Protein AF-A0A327J3H1-F1 (afdb_monomer)

Mean predicted aligned error: 7.1 Å

Radius of gyration: 17.98 Å; Cα contacts (8 Å, |Δi|>4): 403; chains: 1; bounding box: 61×43×40 Å

Nearest PDB structures (foldseek):
  6xuo-assembly1_A-2  TM=3.649E-01  e=4.504E-01  Equus caballus
  4zbn-assembly1_A  TM=3.905E-01  e=8.325E-01  Homo sapiens
  4ec7-assembly1_B  TM=3.693E-01  e=1.204E+00  Naja atra
  1btg-assembly4_B-3  TM=3.378E-01  e=2.676E+00  Mus musculus
  2k9u-assembly1_A  TM=3.670E-01  e=4.946E+00  Homo sapiens

Sequence (167 aa):
MADNNSINIGGVRFNQQDVKKSEVVKQGDKQMNSVFLNDGTHVVYPDQNPKNDASIMQQNGKKYTWELNPRGNNATFVSVAHEDPSYKETTFNKVDGAQITGTEGRDDYRLKGCKDTNVDISQNDGVKDNVEIGKYKAKGEETRTSSGVTVEKATGDKVKEHQEKVK

Solvent-accessible surface area (backbone atoms only — not comparable to full-atom values): 9235 Å² total; per-residue (Å²): 128,86,76,88,51,60,42,73,58,54,39,30,37,31,45,49,87,48,51,66,49,73,49,79,45,74,62,83,94,41,65,28,37,37,37,33,33,67,87,53,37,34,39,36,26,45,71,43,61,65,87,60,65,14,31,46,46,76,43,65,24,77,42,76,45,80,42,81,43,85,63,72,98,58,74,42,77,44,81,43,80,40,83,30,81,91,39,48,31,38,37,38,31,42,48,48,53,27,40,36,39,49,42,88,56,57,42,37,37,36,35,19,24,20,31,53,23,42,37,38,51,47,64,86,62,86,62,62,36,37,40,40,41,27,64,32,68,58,93,95,52,74,76,34,64,44,42,69,66,48,74,47,62,37,92,79,45,44,78,47,73,63,78,76,81,84,126

pLDDT: mean 87.29, std 13.22, range [36.84, 98.25]

Foldseek 3Di:
DPPPQWDDDLLEIEGVQQWPDWDWDDDDPAIWIWTATPQGKIKIAGRDDNVQHWYKYKDFDWDWDWDWDPDPPDIDTDTDIDGHNPDIAIETAQGECMEIEDDLEEAHYEYALYELYEAEPAPPNVYEYEYEFAWDDDVPDDIHGYYNYYYHYHPRYDYHYPDDDDD

Structure (mmCIF, N/CA/C/O backbone):
data_AF-A0A327J3H1-F1
#
_entry.id   AF-A0A327J3H1-F1
#
loop_
_atom_site.group_PDB
_atom_site.id
_atom_site.type_symbol
_atom_site.label_atom_id
_atom_site.label_alt_id
_atom_site.label_comp_id
_atom_site.label_asym_id
_atom_site.label_entity_id
_atom_site.label_seq_id
_atom_site.pdbx_PDB_ins_code
_atom_site.Cartn_x
_atom_site.Cartn_y
_atom_site.Cartn_z
_atom_site.occupancy
_atom_site.B_iso_or_equiv
_atom_site.auth_seq_id
_atom_site.auth_comp_id
_atom_site.auth_asym_id
_atom_site.auth_atom_id
_atom_site.pdbx_PDB_model_num
ATOM 1 N N . MET A 1 1 ? -0.386 28.451 1.600 1.00 37.41 1 MET A N 1
ATOM 2 C CA . MET A 1 1 ? -1.827 28.271 1.340 1.00 37.41 1 MET A CA 1
ATOM 3 C C . MET A 1 1 ? -2.147 26.860 1.793 1.00 37.41 1 MET A C 1
ATOM 5 O O . MET A 1 1 ? -1.331 25.992 1.534 1.00 37.41 1 MET A O 1
ATOM 9 N N . ALA A 1 2 ? -3.182 26.648 2.606 1.00 37.03 2 ALA A N 1
ATOM 10 C CA . ALA A 1 2 ? -3.557 25.290 2.992 1.00 37.03 2 ALA A CA 1
ATOM 11 C C . ALA A 1 2 ? -4.164 24.638 1.749 1.00 37.03 2 ALA A C 1
ATOM 13 O O . ALA A 1 2 ? -5.227 25.058 1.295 1.00 37.03 2 ALA A O 1
ATOM 14 N N . ASP A 1 3 ? -3.429 23.716 1.140 1.00 45.12 3 ASP A N 1
ATOM 15 C CA . ASP A 1 3 ? -3.851 23.042 -0.079 1.00 45.12 3 ASP A CA 1
ATOM 16 C C . ASP A 1 3 ? -5.081 22.189 0.257 1.00 45.12 3 ASP A C 1
ATOM 18 O O . ASP A 1 3 ? -4.970 21.115 0.845 1.00 45.12 3 ASP A O 1
ATOM 22 N N . ASN A 1 4 ? -6.271 22.694 -0.083 1.00 54.56 4 ASN A N 1
ATOM 23 C CA . ASN A 1 4 ? -7.594 22.075 0.108 1.00 54.56 4 ASN A CA 1
ATOM 24 C C . ASN A 1 4 ? -7.791 20.778 -0.712 1.00 54.56 4 ASN A C 1
ATOM 26 O O . ASN A 1 4 ? -8.904 20.446 -1.101 1.00 54.56 4 ASN A O 1
ATOM 30 N N . ASN A 1 5 ? -6.715 20.051 -1.006 1.00 81.56 5 ASN A N 1
ATOM 31 C CA . ASN A 1 5 ? -6.690 18.903 -1.905 1.00 81.56 5 ASN A CA 1
ATOM 32 C C . ASN A 1 5 ? -6.580 17.571 -1.148 1.00 81.56 5 ASN A C 1
ATOM 34 O O . ASN A 1 5 ? -6.269 16.549 -1.755 1.00 81.56 5 ASN A O 1
ATOM 38 N N . SER A 1 6 ? -6.791 17.574 0.173 1.00 88.38 6 SER A N 1
ATOM 39 C CA . SER A 1 6 ? -6.757 16.375 1.013 1.00 88.38 6 SER A CA 1
ATOM 40 C C . SER A 1 6 ? -8.151 15.974 1.482 1.00 88.38 6 SER A C 1
ATOM 42 O O . SER A 1 6 ? -8.911 16.829 1.935 1.00 88.38 6 SER A O 1
ATOM 44 N N . ILE A 1 7 ? -8.446 14.677 1.467 1.00 93.88 7 ILE A N 1
ATOM 45 C CA . ILE A 1 7 ? -9.694 14.104 1.987 1.00 93.88 7 ILE A CA 1
ATOM 46 C C . ILE A 1 7 ? -9.396 13.098 3.100 1.00 93.88 7 ILE A C 1
ATOM 48 O O . ILE A 1 7 ? -8.313 12.513 3.144 1.00 93.88 7 ILE A O 1
ATOM 52 N N . ASN A 1 8 ? -10.350 12.906 4.013 1.00 94.69 8 ASN A N 1
ATOM 53 C CA . ASN A 1 8 ? -10.267 11.903 5.074 1.00 94.69 8 ASN A CA 1
ATOM 54 C C . ASN A 1 8 ? -11.369 10.858 4.884 1.00 94.69 8 ASN A C 1
ATOM 56 O O . ASN A 1 8 ? -12.541 11.217 4.784 1.00 94.69 8 ASN A O 1
ATOM 60 N N . ILE A 1 9 ? -10.988 9.583 4.836 1.00 95.75 9 ILE A N 1
ATOM 61 C CA . ILE A 1 9 ? -11.904 8.448 4.699 1.00 95.75 9 ILE A CA 1
ATOM 62 C C . ILE A 1 9 ? -11.563 7.460 5.815 1.00 95.75 9 ILE A C 1
ATOM 64 O O . ILE A 1 9 ? -10.464 6.900 5.831 1.00 95.75 9 ILE A O 1
ATOM 68 N N . GLY A 1 10 ? -12.473 7.273 6.773 1.00 94.69 10 GLY A N 1
ATOM 69 C CA . GLY A 1 10 ? -12.283 6.320 7.872 1.00 94.69 10 GLY A CA 1
ATOM 70 C C . GLY A 1 10 ? -11.066 6.603 8.756 1.00 94.69 10 GLY A C 1
ATOM 71 O O . GLY A 1 10 ? -10.388 5.674 9.182 1.00 94.69 10 GLY A O 1
ATOM 72 N N . GLY A 1 11 ? -10.709 7.875 8.969 1.00 95.06 11 GLY A N 1
ATOM 73 C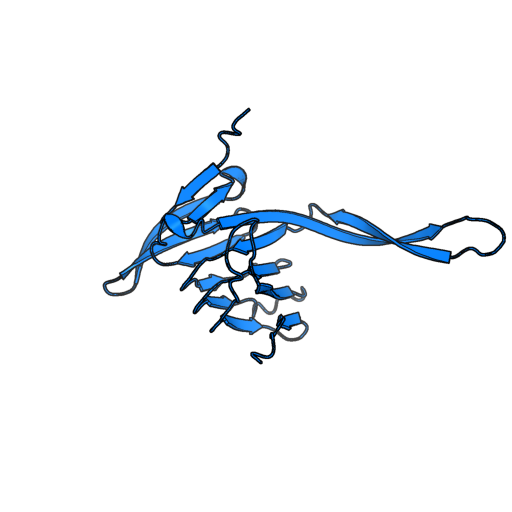 CA . GLY A 1 11 ? -9.531 8.254 9.757 1.00 95.06 11 GLY A CA 1
ATOM 74 C C . GLY A 1 11 ? -8.200 8.198 8.995 1.00 95.06 11 GLY A C 1
ATOM 75 O O . GLY A 1 11 ? -7.165 8.494 9.590 1.00 95.06 11 GLY A O 1
ATOM 76 N N . VAL A 1 12 ? -8.212 7.881 7.694 1.00 96.94 12 VAL A N 1
ATOM 77 C CA . VAL A 1 12 ? -7.030 7.890 6.814 1.00 96.94 12 VAL A CA 1
ATOM 78 C C . VAL A 1 12 ? -7.075 9.098 5.884 1.00 96.94 12 VAL A C 1
ATOM 80 O O . VAL A 1 12 ? -8.095 9.367 5.249 1.00 96.94 12 VAL A O 1
ATOM 83 N N . ARG A 1 13 ? -5.964 9.832 5.792 1.00 96.19 13 ARG A N 1
ATOM 84 C CA . ARG A 1 13 ? -5.802 10.976 4.888 1.00 96.19 13 ARG A CA 1
ATOM 85 C C . ARG A 1 13 ? -5.294 10.541 3.511 1.00 96.19 13 ARG A C 1
ATOM 87 O O . ARG A 1 13 ? -4.308 9.814 3.425 1.00 96.19 13 ARG A O 1
ATOM 94 N N . PHE A 1 14 ? -5.895 11.097 2.465 1.00 95.75 14 PHE A N 1
ATOM 95 C CA . PHE A 1 14 ? -5.509 10.933 1.061 1.00 95.75 14 PHE A CA 1
ATOM 96 C C . PHE A 1 14 ? -5.373 12.295 0.388 1.00 95.75 14 PHE A C 1
ATOM 98 O O . PHE A 1 14 ? -5.990 13.265 0.840 1.00 95.75 14 PHE A O 1
ATOM 105 N N . ASN A 1 15 ? -4.660 12.362 -0.737 1.00 93.56 15 ASN A N 1
ATOM 106 C CA . ASN A 1 15 ? -4.915 13.426 -1.704 1.00 93.56 15 ASN A CA 1
ATOM 107 C C . ASN A 1 15 ? -6.186 13.083 -2.485 1.00 93.56 15 ASN A C 1
ATOM 109 O O . ASN A 1 15 ? -6.361 11.956 -2.944 1.00 93.56 15 ASN A O 1
ATOM 113 N N . GLN A 1 16 ? -7.065 14.061 -2.679 1.00 92.88 16 GLN A N 1
ATOM 114 C CA . GLN A 1 16 ? -8.323 13.879 -3.403 1.00 92.88 16 GLN A CA 1
ATOM 115 C C . GLN A 1 16 ? -8.097 13.387 -4.837 1.00 92.88 16 GLN A C 1
ATOM 117 O O . GLN A 1 16 ? -8.889 12.611 -5.355 1.00 92.88 16 GLN A O 1
ATOM 122 N N . GLN A 1 17 ? -7.001 13.822 -5.459 1.00 91.94 17 GLN A N 1
ATOM 123 C CA . GLN A 1 17 ? -6.623 13.454 -6.824 1.00 91.94 17 GLN A CA 1
ATOM 124 C C . GLN A 1 17 ? -6.103 12.021 -6.956 1.00 91.94 17 GLN A C 1
ATOM 126 O O . GLN A 1 17 ? -6.024 11.526 -8.074 1.00 91.94 17 GLN A O 1
ATOM 131 N N . ASP A 1 18 ? -5.760 11.360 -5.851 1.00 92.88 18 ASP A N 1
ATOM 132 C CA . ASP A 1 18 ? -5.283 9.975 -5.860 1.00 92.88 18 ASP A CA 1
ATOM 133 C C . ASP A 1 18 ? -6.463 8.993 -5.738 1.00 92.88 18 ASP A C 1
ATOM 135 O O . ASP A 1 18 ? -6.360 7.833 -6.130 1.00 92.88 18 ASP A O 1
ATOM 139 N N . VAL A 1 19 ? -7.614 9.455 -5.231 1.00 96.00 19 VAL A N 1
ATOM 140 C CA . VAL A 1 19 ? -8.793 8.618 -4.980 1.00 96.00 19 VAL A CA 1
ATOM 141 C C . VAL A 1 19 ? -9.738 8.635 -6.178 1.00 96.00 19 VAL A C 1
ATOM 143 O O . VAL A 1 19 ? -10.294 9.669 -6.544 1.00 96.00 19 VAL A O 1
ATOM 146 N N . LYS A 1 20 ? -9.973 7.454 -6.753 1.00 95.81 20 LYS A N 1
ATOM 147 C CA . LYS A 1 20 ? -10.933 7.239 -7.842 1.00 95.81 20 LYS A CA 1
ATOM 148 C C . LYS A 1 20 ? -12.361 7.138 -7.323 1.00 95.81 20 LYS A C 1
ATOM 150 O O . LYS A 1 20 ? -13.276 7.756 -7.861 1.00 95.81 20 LYS A O 1
ATOM 155 N N . LYS A 1 21 ? -12.557 6.316 -6.291 1.00 96.62 21 LYS A N 1
ATOM 156 C CA . LYS A 1 21 ? -13.825 6.166 -5.570 1.00 96.62 21 LYS A CA 1
ATOM 157 C C . LYS A 1 21 ? -13.574 5.600 -4.177 1.00 96.62 21 LYS A C 1
ATOM 159 O O . LYS A 1 21 ? -12.585 4.906 -3.950 1.00 96.62 21 LYS A O 1
ATOM 164 N N . SER A 1 22 ? -14.507 5.845 -3.270 1.00 96.88 22 SER A N 1
ATOM 165 C CA . SER A 1 22 ? -14.512 5.248 -1.939 1.00 96.88 22 SER A CA 1
ATOM 166 C C . SER A 1 22 ? -15.922 4.859 -1.537 1.00 96.88 22 SER A C 1
ATOM 168 O O . SER A 1 22 ? -16.871 5.588 -1.824 1.00 96.88 22 SER A O 1
ATOM 170 N N . GLU A 1 23 ? -16.049 3.748 -0.833 1.00 97.19 23 GLU A N 1
ATOM 171 C CA . GLU A 1 23 ? -17.312 3.252 -0.311 1.00 97.19 23 GLU A CA 1
ATOM 172 C C . GLU A 1 23 ? -17.111 2.558 1.033 1.00 97.19 23 GLU A C 1
ATOM 174 O O . GLU A 1 23 ? -16.004 2.174 1.409 1.00 97.19 23 GLU A O 1
ATOM 179 N N . VAL A 1 24 ? -18.203 2.407 1.769 1.00 96.00 24 VAL A N 1
ATOM 180 C CA . VAL A 1 24 ? -18.216 1.683 3.034 1.00 96.00 24 VAL A CA 1
ATOM 181 C C . VAL A 1 24 ? -18.814 0.306 2.783 1.00 96.00 24 VAL A C 1
ATOM 183 O O . VAL A 1 24 ? -19.942 0.197 2.304 1.00 96.00 24 VAL A O 1
ATOM 186 N N . VAL A 1 25 ? -18.070 -0.742 3.125 1.00 93.69 25 VAL A N 1
ATOM 187 C CA . VAL A 1 25 ? -18.487 -2.140 2.963 1.00 93.69 25 VAL A CA 1
ATOM 188 C C . VAL A 1 25 ? -18.612 -2.826 4.320 1.00 93.69 25 VAL A C 1
ATOM 190 O O . VAL A 1 25 ? -18.000 -2.414 5.305 1.00 93.69 25 VAL A O 1
ATOM 193 N N . LYS A 1 26 ? -19.425 -3.882 4.389 1.00 90.62 26 LYS A N 1
ATOM 194 C CA . LYS A 1 26 ? -19.527 -4.735 5.579 1.00 90.62 26 LYS A CA 1
ATOM 195 C C . LYS A 1 26 ? -18.731 -6.012 5.361 1.00 90.62 26 LYS A C 1
ATOM 197 O O . LYS A 1 26 ? -18.958 -6.712 4.378 1.00 90.62 26 LYS A O 1
ATOM 202 N N . GLN A 1 27 ? -17.848 -6.329 6.299 1.00 84.62 27 GLN A N 1
ATOM 203 C CA . GLN A 1 27 ? -17.126 -7.595 6.347 1.00 84.62 27 GLN A CA 1
ATOM 204 C C . GLN A 1 27 ? -17.488 -8.287 7.666 1.00 84.62 27 GLN A C 1
ATOM 206 O O . GLN A 1 27 ? -16.951 -7.974 8.730 1.00 84.62 27 GLN A O 1
ATOM 211 N N . GLY A 1 28 ? -18.486 -9.172 7.605 1.00 84.31 28 GLY A N 1
ATOM 212 C CA . GLY A 1 28 ? -19.169 -9.668 8.803 1.00 84.31 28 GLY A CA 1
ATOM 213 C C . GLY A 1 28 ? -19.858 -8.523 9.554 1.00 84.31 28 GLY A C 1
ATOM 214 O O . GLY A 1 28 ? -20.553 -7.710 8.945 1.00 84.31 28 GLY A O 1
ATOM 215 N N . ASP A 1 29 ? -19.614 -8.431 10.862 1.00 85.88 29 ASP A N 1
ATOM 216 C CA . ASP A 1 29 ? -20.162 -7.371 11.723 1.00 85.88 29 ASP A CA 1
ATOM 217 C C . ASP A 1 29 ? -19.327 -6.080 11.718 1.00 85.88 29 ASP A C 1
ATOM 219 O O . ASP A 1 29 ? -19.675 -5.105 12.386 1.00 85.88 29 ASP A O 1
ATOM 223 N N . LYS A 1 30 ? -18.208 -6.055 10.981 1.00 87.38 30 LYS A N 1
ATOM 224 C CA . LYS A 1 30 ? -17.303 -4.905 10.934 1.00 87.38 30 LYS A CA 1
ATOM 225 C C . LYS A 1 30 ? -17.569 -4.048 9.705 1.00 87.38 30 LYS A C 1
ATOM 227 O O . LYS A 1 30 ? -17.673 -4.542 8.581 1.00 87.38 30 LYS A O 1
ATOM 232 N N . GLN A 1 31 ? -17.646 -2.744 9.937 1.00 91.31 31 GLN A N 1
ATOM 233 C CA . GLN A 1 31 ? -17.645 -1.739 8.888 1.00 91.31 31 GLN A CA 1
ATOM 234 C C . GLN A 1 31 ? -16.208 -1.511 8.409 1.00 91.31 31 GLN A C 1
ATOM 236 O O . GLN A 1 31 ? -15.304 -1.329 9.224 1.00 91.31 31 GLN A O 1
ATOM 241 N N . MET A 1 32 ? -16.013 -1.516 7.095 1.00 96.62 32 MET A N 1
ATOM 242 C CA . MET A 1 32 ? -14.720 -1.326 6.449 1.00 96.62 32 MET A CA 1
ATOM 243 C C . MET A 1 32 ? -14.820 -0.202 5.420 1.00 96.62 32 MET A C 1
ATOM 245 O O . MET A 1 32 ? -15.836 -0.040 4.743 1.00 96.62 32 MET A O 1
ATOM 249 N N . ASN A 1 33 ? -13.743 0.555 5.281 1.00 97.69 33 ASN A N 1
ATOM 250 C CA . ASN A 1 33 ? -13.568 1.560 4.249 1.00 97.69 33 ASN A CA 1
ATOM 251 C C . ASN A 1 33 ? -12.892 0.895 3.053 1.00 97.69 33 ASN A C 1
ATOM 253 O O . ASN A 1 33 ? -11.823 0.316 3.202 1.00 97.69 33 ASN A O 1
ATOM 257 N N . SER A 1 34 ? -13.528 0.964 1.890 1.00 97.88 34 SER A N 1
ATOM 258 C CA . SER A 1 34 ? -13.050 0.422 0.622 1.00 97.88 34 SER A CA 1
ATOM 259 C C . SER A 1 34 ? -12.707 1.589 -0.296 1.00 97.88 34 SER A C 1
ATOM 261 O O . SER A 1 34 ? -13.583 2.366 -0.675 1.00 97.88 34 SER A O 1
ATOM 263 N N . VAL A 1 35 ? -11.429 1.753 -0.623 1.00 98.25 35 VAL A N 1
ATOM 264 C CA . VAL A 1 35 ? -10.912 2.879 -1.405 1.00 98.25 35 VAL A CA 1
ATOM 265 C C . VAL A 1 35 ? -10.191 2.354 -2.634 1.00 98.25 35 VAL A C 1
ATOM 267 O O . VAL A 1 35 ? -9.287 1.532 -2.536 1.00 98.25 35 VAL A O 1
ATOM 270 N N . PHE A 1 36 ? -10.587 2.859 -3.796 1.00 97.50 36 PHE A N 1
ATOM 271 C CA . PHE A 1 36 ? -9.955 2.569 -5.074 1.00 97.50 36 PHE A CA 1
ATOM 272 C C . PHE A 1 36 ? -9.135 3.787 -5.480 1.00 97.50 36 PHE A C 1
ATOM 274 O O . PHE A 1 36 ? -9.681 4.890 -5.604 1.00 97.50 36 PHE A O 1
ATOM 281 N N . LEU A 1 37 ? -7.838 3.586 -5.674 1.00 96.06 37 LEU A N 1
ATOM 282 C CA . LEU A 1 37 ? -6.918 4.617 -6.132 1.00 96.06 37 LEU A CA 1
ATOM 283 C C . LEU A 1 37 ? -6.938 4.724 -7.662 1.00 96.06 37 LEU A C 1
ATOM 285 O O . LEU A 1 37 ? -7.444 3.849 -8.371 1.00 96.06 37 LEU A O 1
ATOM 289 N N . ASN A 1 38 ? -6.430 5.838 -8.183 1.00 92.50 38 ASN A N 1
ATOM 290 C CA . ASN A 1 38 ? -6.452 6.121 -9.618 1.00 92.50 38 ASN A CA 1
ATOM 291 C C . ASN A 1 38 ? -5.486 5.260 -10.438 1.00 92.50 38 ASN A C 1
ATOM 293 O O . ASN A 1 38 ? -5.734 5.065 -11.627 1.00 92.50 38 ASN A O 1
ATOM 297 N N . ASP A 1 39 ? -4.437 4.720 -9.820 1.00 90.25 39 ASP A N 1
ATOM 298 C CA . ASP A 1 39 ? -3.548 3.734 -10.446 1.00 90.25 39 ASP A CA 1
ATOM 299 C C . ASP A 1 39 ? -4.184 2.337 -10.558 1.00 90.25 39 ASP A C 1
ATOM 301 O O . ASP A 1 39 ? -3.671 1.498 -11.287 1.00 90.25 39 ASP A O 1
ATOM 305 N N . GLY A 1 40 ? -5.325 2.107 -9.899 1.00 92.31 40 GLY A N 1
ATOM 306 C CA . GLY A 1 40 ? -6.017 0.819 -9.861 1.00 92.31 40 GLY A CA 1
ATOM 307 C C . GLY A 1 40 ? -5.889 0.091 -8.525 1.00 92.31 40 GLY A C 1
ATOM 308 O O . GLY A 1 40 ? -6.666 -0.832 -8.292 1.00 92.31 40 GLY A O 1
ATOM 309 N N . THR A 1 41 ? -4.990 0.531 -7.636 1.00 96.31 41 THR A N 1
ATOM 310 C CA . THR A 1 41 ? -4.779 -0.099 -6.326 1.00 96.31 41 THR A CA 1
ATOM 311 C C . THR A 1 41 ? -6.076 -0.070 -5.516 1.00 96.31 41 THR A C 1
ATOM 313 O O . THR A 1 41 ? -6.724 0.978 -5.390 1.00 96.31 41 THR A O 1
ATOM 316 N N . HIS A 1 42 ? -6.449 -1.201 -4.919 1.00 97.75 42 HIS A N 1
ATOM 317 C CA . HIS A 1 42 ? -7.619 -1.303 -4.045 1.00 97.75 42 HIS A CA 1
ATOM 318 C C . HIS A 1 42 ? -7.186 -1.508 -2.596 1.00 97.75 42 HIS A C 1
ATOM 320 O O . HIS A 1 42 ? -6.360 -2.363 -2.293 1.00 97.75 42 HIS A O 1
ATOM 326 N N . VAL A 1 43 ? -7.738 -0.705 -1.687 1.00 98.00 43 VAL A N 1
ATOM 327 C CA . VAL A 1 43 ? -7.389 -0.730 -0.266 1.00 98.00 43 VAL A CA 1
ATOM 328 C C . VAL A 1 43 ? -8.654 -0.854 0.568 1.00 98.00 43 VAL A C 1
ATOM 330 O O . VAL A 1 43 ? -9.546 -0.010 0.482 1.00 98.00 43 VAL A O 1
ATOM 333 N N . VAL A 1 44 ? -8.716 -1.875 1.419 1.00 98.00 44 VAL A N 1
ATOM 334 C CA . VAL A 1 44 ? -9.807 -2.086 2.375 1.00 98.00 44 VAL A CA 1
ATOM 335 C C . VAL A 1 44 ? -9.257 -2.035 3.793 1.00 98.00 44 VAL A C 1
ATOM 337 O O . VAL A 1 44 ? -8.314 -2.750 4.105 1.00 98.00 44 VAL A O 1
ATOM 340 N N . TYR A 1 45 ? -9.811 -1.197 4.666 1.00 97.56 45 TYR A N 1
ATOM 341 C CA . TYR A 1 45 ? -9.294 -1.013 6.027 1.00 97.56 45 TYR A CA 1
ATOM 342 C C . TYR A 1 45 ? -10.400 -0.623 7.022 1.00 97.56 45 TYR A C 1
ATOM 344 O O . TYR A 1 45 ? -11.378 0.024 6.638 1.00 97.56 45 TYR A O 1
ATOM 352 N N . PRO A 1 46 ? -10.285 -0.997 8.310 1.00 96.56 46 PRO A N 1
ATOM 353 C CA . PRO A 1 46 ? -11.226 -0.561 9.339 1.00 96.56 46 PRO A CA 1
ATOM 354 C C . PRO A 1 46 ? -11.029 0.925 9.660 1.00 96.56 46 PRO A C 1
ATOM 356 O O . PRO A 1 46 ? -10.013 1.516 9.292 1.00 96.56 46 PRO A O 1
ATOM 359 N N . ASP A 1 47 ? -11.959 1.531 10.396 1.00 95.81 47 ASP A N 1
ATOM 360 C CA . ASP A 1 47 ? -11.768 2.901 10.881 1.00 95.81 47 ASP A CA 1
ATOM 361 C C . ASP A 1 47 ? -10.484 3.030 11.711 1.00 95.81 47 ASP A C 1
ATOM 363 O O . ASP A 1 47 ? -10.219 2.260 12.638 1.00 95.81 47 ASP A O 1
ATOM 367 N N . GLN A 1 48 ? -9.682 4.034 11.370 1.00 94.94 48 GLN A N 1
ATOM 368 C CA . GLN A 1 48 ? -8.428 4.338 12.040 1.00 94.94 48 GLN A CA 1
ATOM 369 C C . GLN A 1 48 ? -8.646 5.393 13.120 1.00 94.94 48 GLN A C 1
ATOM 371 O O . GLN A 1 48 ? -9.458 6.309 12.979 1.00 94.94 48 GLN A O 1
ATOM 376 N N . ASN A 1 49 ? -7.864 5.311 14.197 1.00 90.94 49 ASN A N 1
ATOM 377 C CA . ASN A 1 49 ? -7.851 6.366 15.203 1.00 90.94 49 ASN A CA 1
ATOM 378 C C . ASN A 1 49 ? -7.349 7.674 14.557 1.00 90.94 49 ASN A C 1
ATOM 380 O O . ASN A 1 49 ? -6.203 7.701 14.106 1.00 90.94 49 ASN A O 1
ATOM 384 N N . PRO A 1 50 ? -8.125 8.775 14.567 1.00 82.25 50 PRO A N 1
ATOM 385 C CA . PRO A 1 50 ? -7.711 10.039 13.953 1.00 82.25 50 PRO A CA 1
ATOM 386 C C . PRO A 1 50 ? -6.397 10.597 14.516 1.00 82.25 50 PRO A C 1
ATOM 388 O O . PRO A 1 50 ? -5.689 11.329 13.832 1.00 82.25 50 PRO A O 1
ATOM 391 N N . LYS A 1 51 ? -6.034 10.227 15.753 1.00 84.69 51 LYS A N 1
ATOM 392 C CA . LYS A 1 51 ? -4.758 10.609 16.379 1.00 84.69 51 LYS A CA 1
ATOM 393 C C . LYS A 1 51 ? -3.549 9.886 15.786 1.00 84.69 51 LYS A C 1
ATOM 395 O O . LYS A 1 51 ? -2.429 10.342 15.986 1.00 84.69 51 LYS A O 1
ATOM 400 N N . ASN A 1 52 ? -3.755 8.772 15.081 1.00 83.56 52 ASN A N 1
ATOM 401 C CA . ASN A 1 52 ? -2.669 8.041 14.441 1.00 83.56 52 ASN A CA 1
ATOM 402 C C . ASN A 1 52 ? -2.123 8.787 13.224 1.00 83.56 52 ASN A C 1
ATOM 404 O O . ASN A 1 52 ? -1.042 8.422 12.785 1.00 83.56 52 ASN A O 1
ATOM 408 N N . ASP A 1 53 ? -2.822 9.797 12.690 1.00 88.19 53 ASP A N 1
ATOM 409 C CA . ASP A 1 53 ? -2.441 10.508 11.458 1.00 88.19 53 ASP A CA 1
ATOM 410 C C . ASP A 1 53 ? -2.080 9.517 10.332 1.00 88.19 53 ASP A C 1
ATOM 412 O O . ASP A 1 53 ? -1.001 9.544 9.730 1.00 88.19 53 ASP A O 1
ATOM 416 N N . ALA A 1 54 ? -2.974 8.542 10.137 1.00 95.31 54 ALA A N 1
ATOM 417 C CA . ALA A 1 54 ? -2.837 7.529 9.107 1.00 95.31 54 ALA A CA 1
ATOM 418 C C . ALA A 1 54 ? -3.007 8.176 7.729 1.00 95.31 54 ALA A C 1
ATOM 420 O O . ALA A 1 54 ? -3.862 9.045 7.537 1.00 95.31 54 ALA A O 1
ATOM 421 N N . SER A 1 55 ? -2.194 7.774 6.756 1.00 96.00 55 SER A N 1
ATOM 422 C CA . SER A 1 55 ? -2.278 8.337 5.408 1.00 96.00 55 SER A CA 1
ATOM 423 C C . SER A 1 55 ? -1.854 7.370 4.320 1.00 96.00 55 SER A C 1
ATOM 425 O O . SER A 1 55 ? -0.991 6.518 4.532 1.00 96.00 55 SER A O 1
ATOM 427 N N . ILE A 1 56 ? -2.437 7.563 3.142 1.00 96.94 56 ILE A N 1
ATOM 428 C CA . ILE A 1 56 ? -2.050 6.903 1.899 1.00 96.94 56 ILE A CA 1
ATOM 429 C C . ILE A 1 56 ? -1.756 8.004 0.884 1.00 96.94 56 ILE A C 1
ATOM 431 O O . ILE A 1 56 ? -2.578 8.895 0.673 1.00 96.94 56 ILE A O 1
ATOM 435 N N . MET A 1 57 ? -0.549 7.985 0.324 1.00 94.31 57 MET A N 1
ATOM 436 C CA . MET A 1 57 ? -0.032 9.054 -0.533 1.00 94.31 57 MET A CA 1
ATOM 437 C C . MET A 1 57 ? 0.609 8.456 -1.778 1.00 94.31 57 MET A C 1
ATOM 439 O O . MET A 1 57 ? 1.441 7.553 -1.645 1.00 94.31 57 MET A O 1
ATOM 443 N N . GLN A 1 58 ? 0.268 8.984 -2.955 1.00 93.19 58 GLN A N 1
ATOM 444 C CA . GLN A 1 58 ? 0.896 8.597 -4.216 1.00 93.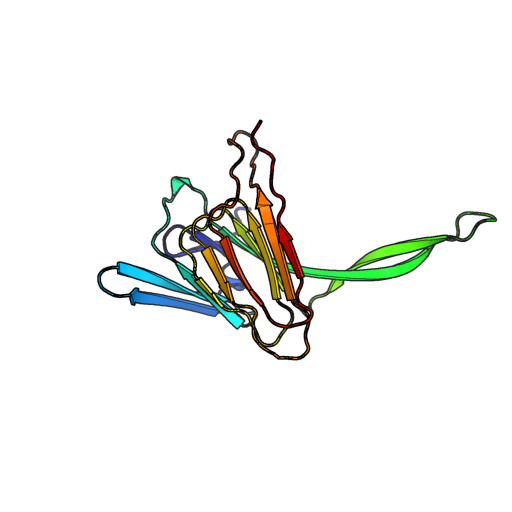19 58 GLN A CA 1
ATOM 445 C C . GLN A 1 58 ? 1.860 9.678 -4.707 1.00 93.19 58 GLN A C 1
ATOM 447 O O . GLN A 1 58 ? 1.624 10.877 -4.560 1.00 93.19 58 GLN A O 1
ATOM 452 N N . GLN A 1 59 ? 2.962 9.248 -5.312 1.00 90.94 59 GLN A N 1
ATOM 453 C CA . GLN A 1 59 ? 3.892 10.118 -6.031 1.00 90.94 59 GLN A CA 1
ATOM 454 C C . GLN A 1 59 ? 4.340 9.437 -7.324 1.00 90.94 59 GLN A C 1
ATOM 456 O O . GLN A 1 59 ? 4.230 8.219 -7.454 1.00 90.94 59 GLN A O 1
ATOM 461 N N . ASN A 1 60 ? 4.839 10.210 -8.290 1.00 89.50 60 ASN A N 1
ATOM 462 C CA . ASN A 1 60 ? 5.454 9.624 -9.481 1.00 89.50 60 ASN A CA 1
ATOM 463 C C . ASN A 1 60 ? 6.624 8.730 -9.064 1.00 89.50 60 ASN A C 1
ATOM 465 O O . ASN A 1 60 ? 7.410 9.096 -8.182 1.00 89.50 60 ASN A O 1
ATOM 469 N N . GLY A 1 61 ? 6.729 7.567 -9.700 1.00 83.31 61 GLY A N 1
ATOM 470 C CA . GLY A 1 61 ? 7.856 6.680 -9.486 1.00 83.31 61 GLY A CA 1
ATOM 471 C C . GLY A 1 61 ? 9.172 7.298 -9.943 1.00 83.31 61 GLY A C 1
ATOM 472 O O . GLY A 1 61 ? 9.214 8.361 -10.567 1.00 83.31 61 GLY A O 1
ATOM 473 N N . LYS A 1 62 ? 10.282 6.624 -9.637 1.00 84.75 62 LYS A N 1
ATOM 474 C CA . LYS A 1 62 ? 11.608 7.020 -10.129 1.00 84.75 62 LYS A CA 1
ATOM 475 C C . LYS A 1 62 ? 12.173 5.993 -11.094 1.00 84.75 62 LYS A C 1
ATOM 477 O O . LYS A 1 62 ? 12.135 4.788 -10.842 1.00 84.75 62 LYS A O 1
ATOM 482 N N . LYS A 1 63 ? 12.759 6.462 -12.188 1.00 80.00 63 LYS A N 1
ATOM 483 C CA . LYS A 1 63 ? 13.549 5.651 -13.115 1.00 80.00 63 LYS A CA 1
ATOM 484 C C . LYS A 1 63 ? 14.997 6.103 -13.060 1.00 80.00 63 LYS A C 1
ATOM 486 O O . LYS A 1 63 ? 15.280 7.295 -13.068 1.00 80.00 63 LYS A O 1
ATOM 491 N N . TYR A 1 64 ? 15.915 5.147 -13.001 1.00 79.38 64 TYR A N 1
ATOM 492 C CA . TYR A 1 64 ? 17.343 5.435 -12.967 1.00 79.38 64 TYR A CA 1
ATOM 493 C C . TYR A 1 64 ? 17.940 5.276 -14.364 1.00 79.38 64 TYR A C 1
ATOM 495 O O . TYR A 1 64 ? 17.798 4.220 -14.984 1.00 79.38 64 TYR A O 1
ATOM 503 N N . THR A 1 65 ? 18.613 6.315 -14.848 1.00 80.25 65 THR A N 1
ATOM 504 C CA . THR A 1 65 ? 19.420 6.296 -16.074 1.00 80.25 65 THR A CA 1
ATOM 505 C C . THR A 1 65 ? 20.899 6.372 -15.713 1.00 80.25 65 THR A C 1
ATOM 507 O O . THR A 1 65 ? 21.271 6.899 -14.666 1.00 80.25 65 THR A O 1
ATOM 510 N N . TRP A 1 66 ? 21.756 5.807 -16.562 1.00 81.06 66 TRP A N 1
ATOM 511 C CA . TRP A 1 66 ? 23.205 5.921 -16.415 1.00 81.06 66 TRP A CA 1
ATOM 512 C C . TRP A 1 66 ? 23.693 7.062 -17.291 1.00 81.06 66 TRP A C 1
ATOM 514 O O . TRP A 1 66 ? 23.627 6.979 -18.516 1.00 81.06 66 TRP A O 1
ATOM 524 N N . GLU A 1 67 ? 24.172 8.123 -16.658 1.00 81.81 67 GLU A N 1
ATOM 525 C CA . GLU A 1 67 ? 24.670 9.306 -17.345 1.00 81.81 67 GLU A CA 1
ATOM 526 C C . GLU A 1 67 ? 26.185 9.398 -17.194 1.00 81.81 67 GLU A C 1
ATOM 528 O O . GLU A 1 67 ? 26.761 9.067 -16.152 1.00 81.81 67 GLU A O 1
ATOM 533 N N . LEU A 1 68 ? 26.843 9.833 -18.267 1.00 78.12 68 LEU A N 1
ATOM 534 C CA . LEU A 1 68 ? 28.268 10.121 -18.254 1.00 78.12 68 LEU A CA 1
ATOM 535 C C . LEU A 1 68 ? 28.493 11.398 -17.441 1.00 78.12 68 LEU A C 1
ATOM 537 O O . LEU A 1 68 ? 27.920 12.435 -17.762 1.00 78.12 68 LEU A O 1
ATOM 541 N N . ASN A 1 69 ? 29.352 11.345 -16.425 1.00 72.88 69 ASN A N 1
ATOM 542 C CA . ASN A 1 69 ? 29.806 12.520 -15.690 1.00 72.88 69 ASN A CA 1
ATOM 543 C C . ASN A 1 69 ? 31.193 12.946 -16.208 1.00 72.88 69 ASN A C 1
ATOM 545 O O . ASN A 1 69 ? 32.205 12.366 -15.790 1.00 72.88 69 ASN A O 1
ATOM 549 N N . PRO A 1 70 ? 31.281 13.928 -17.128 1.00 64.56 70 PRO A N 1
ATOM 550 C CA . PRO A 1 70 ? 32.548 14.392 -17.673 1.00 64.56 70 PRO A CA 1
ATOM 551 C C . PRO A 1 70 ? 33.211 15.373 -16.696 1.00 64.56 70 PRO A C 1
ATOM 553 O O . PRO A 1 70 ? 33.215 16.584 -16.906 1.00 64.56 70 PRO A O 1
ATOM 556 N N . ARG A 1 71 ? 33.781 14.873 -15.596 1.00 57.72 71 ARG A N 1
ATOM 557 C CA . ARG A 1 71 ? 34.677 15.664 -14.736 1.00 57.72 71 ARG A CA 1
ATOM 558 C C . ARG A 1 71 ? 36.121 15.190 -14.899 1.00 57.72 71 ARG A C 1
ATOM 560 O O . ARG A 1 71 ? 36.567 14.272 -14.220 1.00 57.72 71 ARG A O 1
ATOM 567 N N . GLY A 1 72 ? 36.860 15.869 -15.780 1.00 60.81 72 GLY A N 1
ATOM 568 C CA . GLY A 1 72 ? 38.300 15.664 -15.993 1.00 60.81 72 GLY A CA 1
ATOM 569 C C . GLY A 1 72 ? 38.658 14.358 -16.717 1.00 60.81 72 GLY A C 1
ATOM 570 O O . GLY A 1 72 ? 37.827 13.768 -17.401 1.00 60.81 72 GLY A O 1
ATOM 571 N N . ASN A 1 73 ? 39.908 13.905 -16.560 1.00 59.16 73 ASN A N 1
ATOM 572 C CA . ASN A 1 73 ? 40.481 12.756 -17.283 1.00 59.16 73 ASN A CA 1
ATOM 573 C C . ASN A 1 73 ? 39.914 11.374 -16.882 1.00 59.16 73 ASN A C 1
ATOM 575 O O . ASN A 1 73 ? 40.334 10.377 -17.458 1.00 59.16 73 ASN A O 1
ATOM 579 N N . ASN A 1 74 ? 38.965 11.296 -15.940 1.00 61.84 74 ASN A N 1
ATOM 580 C CA . ASN A 1 74 ? 38.302 10.052 -15.533 1.00 61.84 74 ASN A CA 1
ATOM 581 C C . ASN A 1 74 ? 36.784 10.189 -15.691 1.00 61.84 74 ASN A C 1
ATOM 583 O O . ASN A 1 74 ? 36.072 10.568 -14.760 1.00 61.84 74 ASN A O 1
ATOM 587 N N . ALA A 1 75 ? 36.286 9.863 -16.881 1.00 63.19 75 ALA A N 1
ATOM 588 C CA . ALA A 1 75 ? 34.858 9.715 -17.111 1.00 63.19 75 ALA A CA 1
ATOM 589 C C . ALA A 1 75 ? 34.292 8.586 -16.232 1.00 63.19 75 ALA A C 1
ATOM 591 O O . ALA A 1 75 ? 34.756 7.448 -16.290 1.00 63.19 75 ALA A O 1
ATOM 592 N N . THR A 1 76 ? 33.284 8.902 -15.419 1.00 75.06 76 THR A N 1
ATOM 593 C CA . THR A 1 76 ? 32.551 7.922 -14.604 1.00 75.06 76 THR A CA 1
ATOM 594 C C . THR A 1 76 ? 31.079 7.943 -14.985 1.00 75.06 76 THR A C 1
ATOM 596 O O . THR A 1 76 ? 30.538 8.996 -15.323 1.00 75.06 76 THR A O 1
ATOM 599 N N . PHE A 1 77 ? 30.430 6.782 -14.949 1.00 78.56 77 PHE A N 1
ATOM 600 C CA . PHE A 1 77 ? 28.981 6.698 -15.082 1.00 78.56 77 PHE A CA 1
ATOM 601 C C . PHE A 1 77 ? 28.348 6.874 -13.707 1.00 78.56 77 PHE A C 1
ATOM 603 O O . PHE A 1 77 ? 28.730 6.200 -12.749 1.00 78.56 77 PHE A O 1
ATOM 610 N N . VAL A 1 78 ? 27.376 7.772 -13.614 1.00 79.50 78 VAL A N 1
ATOM 611 C CA . VAL A 1 78 ? 26.569 7.977 -12.411 1.00 79.50 78 VAL A CA 1
ATOM 612 C C . VAL A 1 78 ? 25.133 7.567 -12.702 1.00 79.50 78 VAL A C 1
ATOM 614 O O . VAL A 1 78 ? 24.640 7.753 -13.813 1.00 79.50 78 VAL A O 1
ATOM 617 N N . SER A 1 79 ? 24.463 6.985 -11.709 1.00 80.31 79 SER A N 1
ATOM 618 C CA . SER A 1 79 ? 23.025 6.750 -11.807 1.00 80.31 79 SER A CA 1
ATOM 619 C C . SER A 1 79 ? 22.284 8.033 -11.434 1.00 80.31 79 SER A C 1
ATOM 621 O O . SER A 1 79 ? 22.520 8.610 -10.372 1.00 80.31 79 SER A O 1
ATOM 623 N N . VAL A 1 80 ? 21.405 8.489 -12.319 1.00 81.69 80 VAL A N 1
ATOM 624 C CA . VAL A 1 80 ? 20.580 9.685 -12.136 1.00 81.69 80 VAL A CA 1
ATOM 625 C C . VAL A 1 80 ? 19.127 9.245 -12.059 1.00 81.69 80 VAL A C 1
ATOM 627 O O . VAL A 1 80 ? 18.662 8.469 -12.891 1.00 81.69 80 VAL A O 1
ATOM 630 N N . ALA A 1 81 ? 18.422 9.692 -11.021 1.00 81.94 81 ALA A N 1
ATOM 631 C CA . ALA A 1 81 ? 17.006 9.404 -10.843 1.00 81.94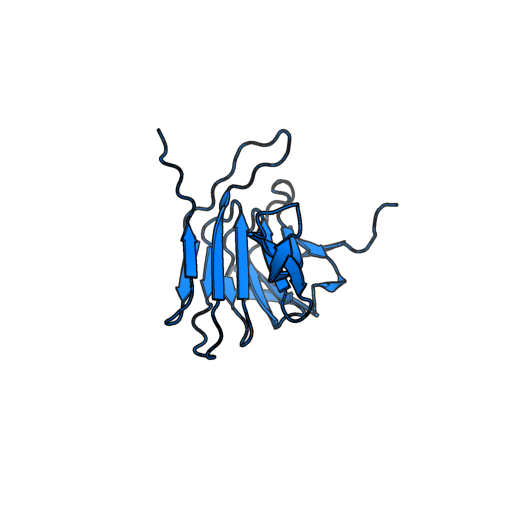 81 ALA A CA 1
ATOM 632 C C . ALA A 1 81 ? 16.163 10.468 -11.552 1.00 81.94 81 ALA A C 1
ATOM 634 O O . ALA A 1 81 ? 16.296 11.653 -11.255 1.00 81.94 81 ALA A O 1
ATOM 635 N N . HIS A 1 82 ? 15.262 10.027 -12.418 1.00 82.94 82 HIS A N 1
ATOM 636 C CA . HIS A 1 82 ? 14.261 10.847 -13.094 1.00 82.94 82 HIS A CA 1
ATOM 637 C C . HIS A 1 82 ? 12.869 10.443 -12.622 1.00 82.94 82 HIS A C 1
ATOM 639 O O . HIS A 1 82 ? 12.640 9.269 -12.327 1.00 82.94 82 HIS A O 1
ATOM 645 N N . GLU A 1 83 ? 11.942 11.396 -12.541 1.00 85.44 83 GLU A N 1
ATOM 646 C CA . GLU A 1 83 ? 10.536 11.056 -12.322 1.00 85.44 83 GLU A CA 1
ATOM 647 C C . GLU A 1 83 ? 9.996 10.271 -13.515 1.00 85.44 83 GLU A C 1
ATOM 649 O O . GLU A 1 83 ? 10.224 10.620 -14.674 1.00 85.44 83 GLU A O 1
ATOM 654 N N . ASP A 1 84 ? 9.271 9.206 -13.212 1.00 83.12 84 ASP A N 1
ATOM 655 C CA . ASP A 1 84 ? 8.607 8.359 -14.179 1.00 83.12 84 ASP A CA 1
ATOM 656 C C . ASP A 1 84 ? 7.098 8.412 -13.909 1.00 83.12 84 ASP A C 1
ATOM 658 O O . ASP A 1 84 ? 6.621 7.797 -12.953 1.00 83.12 84 ASP A O 1
ATOM 662 N N . PRO A 1 85 ? 6.330 9.173 -14.706 1.00 82.75 85 PRO A N 1
ATOM 663 C CA . PRO A 1 85 ? 4.890 9.299 -14.517 1.00 82.75 85 PRO A CA 1
ATOM 664 C C . PRO A 1 85 ? 4.118 8.051 -14.970 1.00 82.75 85 PRO A C 1
ATOM 666 O O . PRO A 1 85 ? 2.903 8.014 -14.790 1.00 82.75 85 PRO A O 1
ATOM 669 N N . SER A 1 86 ? 4.784 7.052 -15.571 1.00 81.19 86 SER A N 1
ATOM 670 C CA . SER A 1 86 ? 4.134 5.824 -16.050 1.00 81.19 86 SER A CA 1
ATOM 671 C C . SER A 1 86 ? 3.683 4.887 -14.929 1.00 81.19 86 SER A C 1
ATOM 673 O O . SER A 1 86 ? 2.851 4.020 -15.175 1.00 81.19 86 SER A O 1
ATOM 675 N N . TYR A 1 87 ? 4.193 5.070 -13.709 1.00 83.44 87 TYR A N 1
ATOM 676 C CA . TYR A 1 87 ? 3.741 4.341 -12.527 1.00 83.44 87 TYR A CA 1
ATOM 677 C C . TYR A 1 87 ? 3.796 5.225 -11.276 1.00 83.44 87 TYR A C 1
ATOM 679 O O . TYR A 1 87 ? 4.427 6.291 -11.261 1.00 83.44 87 TYR A O 1
ATOM 687 N N . LYS A 1 88 ? 3.111 4.792 -10.216 1.00 90.06 88 LYS A N 1
ATOM 688 C CA . LYS A 1 88 ? 3.054 5.501 -8.937 1.00 90.06 88 LYS A CA 1
ATOM 689 C C . LYS A 1 88 ? 3.765 4.704 -7.852 1.00 90.06 88 LYS A C 1
ATOM 691 O O . LYS A 1 88 ? 3.645 3.489 -7.775 1.00 90.06 88 LYS A O 1
ATOM 696 N N . GLU A 1 89 ? 4.493 5.410 -6.996 1.00 92.88 89 GLU A N 1
ATOM 697 C CA . GLU A 1 89 ? 4.905 4.886 -5.697 1.00 92.88 89 GLU A CA 1
ATOM 698 C C . GLU A 1 89 ? 3.820 5.236 -4.676 1.00 92.88 89 GLU A C 1
ATOM 700 O O . GLU A 1 89 ? 3.533 6.419 -4.462 1.00 92.88 89 GLU A O 1
ATOM 705 N N . THR A 1 90 ? 3.251 4.227 -4.016 1.00 95.81 90 THR A N 1
ATOM 706 C CA . THR A 1 90 ? 2.193 4.408 -3.013 1.00 95.81 90 THR A CA 1
ATOM 707 C C . THR A 1 90 ? 2.746 4.139 -1.616 1.00 95.81 90 THR A C 1
ATOM 709 O O . THR A 1 90 ? 3.222 3.051 -1.294 1.00 95.81 90 THR A O 1
ATOM 712 N N . THR A 1 91 ? 2.703 5.150 -0.747 1.00 95.81 91 THR A N 1
ATOM 713 C CA . THR A 1 91 ? 3.145 5.027 0.649 1.00 95.81 91 THR A CA 1
ATOM 714 C C . THR A 1 91 ? 1.949 4.928 1.585 1.00 95.81 91 THR A C 1
ATOM 716 O O . THR A 1 91 ? 1.139 5.849 1.654 1.00 95.81 91 THR A O 1
ATOM 719 N N . PHE A 1 92 ? 1.914 3.857 2.373 1.00 97.06 92 PHE A N 1
ATOM 720 C CA . PHE A 1 92 ? 0.967 3.611 3.453 1.00 97.06 92 PHE A CA 1
ATOM 721 C C . PHE A 1 92 ? 1.642 3.948 4.786 1.00 97.06 92 PHE A C 1
ATOM 723 O O . PHE A 1 92 ? 2.618 3.310 5.185 1.00 97.06 92 PHE A O 1
ATOM 730 N N . ASN A 1 93 ? 1.149 4.968 5.484 1.00 95.25 93 ASN A N 1
ATOM 731 C CA . ASN A 1 93 ? 1.657 5.376 6.790 1.00 95.25 93 ASN A CA 1
ATOM 732 C C . ASN A 1 93 ? 0.624 5.063 7.866 1.00 95.25 93 ASN A C 1
ATOM 734 O O . ASN A 1 93 ? -0.467 5.631 7.846 1.00 95.25 93 ASN A O 1
ATOM 738 N N . LYS A 1 94 ? 1.008 4.240 8.847 1.00 95.25 94 LYS A N 1
ATOM 739 C CA . LYS A 1 94 ? 0.224 3.988 10.067 1.00 95.25 94 LYS A CA 1
ATOM 740 C C . LYS A 1 94 ? -1.202 3.478 9.788 1.00 95.25 94 LYS A C 1
ATOM 742 O O . LYS A 1 94 ? -2.100 3.747 10.581 1.00 95.25 94 LYS A O 1
ATOM 747 N N . VAL A 1 95 ? -1.399 2.780 8.665 1.00 96.25 95 VAL A N 1
ATOM 748 C CA . VAL A 1 95 ? -2.681 2.171 8.288 1.00 96.25 95 VAL A CA 1
ATOM 749 C C . VAL A 1 95 ? -2.698 0.748 8.832 1.00 96.25 95 VAL A C 1
ATOM 751 O O . VAL A 1 95 ? -1.894 -0.079 8.412 1.00 96.25 95 VAL A O 1
ATOM 754 N N . ASP A 1 96 ? -3.574 0.481 9.794 1.00 95.81 96 ASP A N 1
ATOM 755 C CA . ASP A 1 96 ? -3.647 -0.816 10.466 1.00 95.81 96 ASP A CA 1
ATOM 756 C C . ASP A 1 96 ? -4.807 -1.659 9.946 1.00 95.81 96 ASP A C 1
ATOM 758 O O . ASP A 1 96 ? -5.881 -1.132 9.647 1.00 95.81 96 ASP A O 1
ATOM 762 N N . GLY A 1 97 ? -4.614 -2.978 9.896 1.00 96.31 97 GLY A N 1
ATOM 763 C CA . GLY A 1 97 ? -5.651 -3.925 9.490 1.00 96.31 97 GLY A CA 1
ATOM 764 C C . GLY A 1 97 ? -6.043 -3.810 8.017 1.00 96.31 97 GLY A C 1
ATOM 765 O O . GLY A 1 97 ? -7.174 -4.150 7.671 1.00 96.31 97 GLY A O 1
ATOM 766 N N . ALA A 1 98 ? -5.168 -3.262 7.169 1.00 97.50 98 ALA A N 1
ATOM 767 C CA . ALA A 1 98 ? -5.473 -3.042 5.763 1.00 97.50 98 ALA A CA 1
ATOM 768 C C . ALA A 1 98 ? -5.307 -4.318 4.926 1.00 97.50 98 ALA A C 1
ATOM 770 O O . ALA A 1 98 ? -4.421 -5.134 5.167 1.00 97.50 98 ALA A O 1
ATOM 771 N N . GLN A 1 99 ? -6.144 -4.453 3.907 1.00 97.88 99 GLN A N 1
ATOM 772 C CA . GLN A 1 99 ? -5.985 -5.373 2.789 1.00 97.88 99 GLN A CA 1
ATOM 773 C C . GLN A 1 99 ? -5.708 -4.526 1.550 1.00 97.88 99 GLN A C 1
ATOM 775 O O . GLN A 1 99 ? -6.527 -3.681 1.186 1.00 97.88 99 GLN A O 1
ATOM 780 N N . ILE A 1 100 ? -4.540 -4.710 0.947 1.00 98.25 100 ILE A N 1
ATOM 781 C CA . ILE A 1 100 ? -4.087 -3.982 -0.237 1.00 98.25 100 ILE A CA 1
ATOM 782 C C . ILE A 1 100 ? -4.049 -4.980 -1.385 1.00 98.25 100 ILE A C 1
ATOM 784 O O . ILE A 1 100 ? -3.350 -5.983 -1.290 1.00 98.25 100 ILE A O 1
ATOM 788 N N . THR A 1 101 ? -4.804 -4.713 -2.444 1.00 97.50 101 THR A N 1
ATOM 789 C CA . THR A 1 101 ? -4.768 -5.486 -3.687 1.00 97.50 101 THR A CA 1
ATOM 790 C C . THR A 1 101 ? -4.082 -4.657 -4.760 1.00 97.50 101 THR A C 1
ATOM 792 O O . THR A 1 101 ? -4.476 -3.510 -5.007 1.00 97.50 101 THR A O 1
ATOM 795 N N . GLY A 1 102 ? -3.055 -5.264 -5.344 1.00 93.56 102 GLY A N 1
ATOM 796 C CA . GLY A 1 102 ? -2.217 -4.741 -6.408 1.00 93.56 102 GLY A CA 1
ATOM 797 C C . GLY A 1 102 ? -2.938 -4.492 -7.726 1.00 93.56 102 GLY A C 1
ATOM 798 O O . GLY A 1 102 ? -4.142 -4.728 -7.862 1.00 93.56 102 GLY A O 1
ATOM 799 N N . THR A 1 103 ? -2.183 -4.007 -8.701 1.00 93.00 103 THR A N 1
ATOM 800 C CA . THR A 1 103 ? -2.629 -3.708 -10.063 1.00 93.00 103 THR A CA 1
ATOM 801 C C . THR A 1 103 ? -2.013 -4.689 -11.064 1.00 93.00 103 THR A C 1
ATOM 803 O O . THR A 1 103 ? -1.150 -5.471 -10.712 1.00 93.00 103 THR A O 1
ATOM 806 N N . GLU A 1 104 ? -2.440 -4.658 -12.330 1.00 90.19 104 GLU A N 1
ATOM 807 C CA . GLU A 1 104 ? -1.734 -5.356 -13.432 1.00 90.19 104 GLU A CA 1
ATOM 808 C C . GLU A 1 104 ? -0.514 -4.553 -13.948 1.00 90.19 104 GLU A C 1
ATOM 810 O O . GLU A 1 104 ? 0.039 -4.818 -15.020 1.00 90.19 104 GLU A O 1
ATOM 815 N N . GLY A 1 105 ? -0.197 -3.451 -13.266 1.00 89.81 105 GLY A N 1
ATOM 816 C CA . GLY A 1 105 ? 0.935 -2.587 -13.541 1.00 89.81 105 GLY A CA 1
ATOM 817 C C . GLY A 1 105 ? 1.987 -2.729 -12.452 1.00 89.81 105 GLY A C 1
ATOM 818 O O . GLY A 1 105 ? 1.917 -3.587 -11.589 1.00 89.81 105 GLY A O 1
ATOM 819 N N . ARG A 1 106 ? 2.989 -1.848 -12.477 1.00 91.00 106 ARG A N 1
ATOM 820 C CA . ARG A 1 106 ? 4.037 -1.888 -11.458 1.00 91.00 106 ARG A CA 1
ATOM 821 C C . ARG A 1 106 ? 3.523 -1.342 -10.131 1.00 91.00 106 ARG A C 1
ATOM 823 O O . ARG A 1 106 ? 3.386 -0.123 -9.992 1.00 91.00 106 ARG A O 1
ATOM 830 N N . ASP A 1 107 ? 3.427 -2.214 -9.142 1.00 93.75 107 ASP A N 1
ATOM 831 C CA . ASP A 1 107 ? 3.121 -1.864 -7.766 1.00 93.75 107 ASP A CA 1
ATOM 832 C C . ASP A 1 107 ? 4.413 -1.580 -6.985 1.00 93.75 107 ASP A C 1
ATOM 834 O O . ASP A 1 107 ? 5.276 -2.440 -6.788 1.00 93.75 107 ASP A O 1
ATOM 838 N N . ASP A 1 108 ? 4.583 -0.330 -6.546 1.00 94.44 108 ASP A N 1
ATOM 839 C CA . ASP A 1 108 ? 5.711 0.094 -5.709 1.00 94.44 108 ASP A CA 1
ATOM 840 C C . ASP A 1 108 ? 5.181 0.647 -4.382 1.00 94.44 108 ASP A C 1
ATOM 842 O O . ASP A 1 108 ? 4.823 1.824 -4.249 1.00 94.44 108 ASP A O 1
ATOM 846 N N . TYR A 1 109 ? 5.060 -0.246 -3.400 1.00 96.12 109 TYR A N 1
ATOM 847 C CA . TYR A 1 109 ? 4.415 0.026 -2.123 1.00 96.12 109 TYR A CA 1
ATOM 848 C C . TYR A 1 109 ? 5.417 0.199 -0.993 1.00 96.12 109 TYR A C 1
ATOM 850 O O . TYR A 1 109 ? 6.352 -0.582 -0.819 1.00 96.12 109 TYR A O 1
ATOM 858 N N . ARG A 1 110 ? 5.178 1.207 -0.150 1.00 95.69 110 ARG A N 1
ATOM 859 C CA . ARG A 1 110 ? 5.965 1.449 1.067 1.00 95.69 110 ARG A CA 1
ATOM 860 C C . ARG A 1 110 ? 5.068 1.456 2.290 1.00 95.69 110 ARG A C 1
ATOM 862 O O . ARG A 1 110 ? 4.290 2.386 2.476 1.00 95.69 110 ARG A O 1
ATOM 869 N N . LEU A 1 111 ? 5.216 0.459 3.154 1.00 96.62 111 LEU A N 1
ATOM 870 C CA . LEU A 1 111 ? 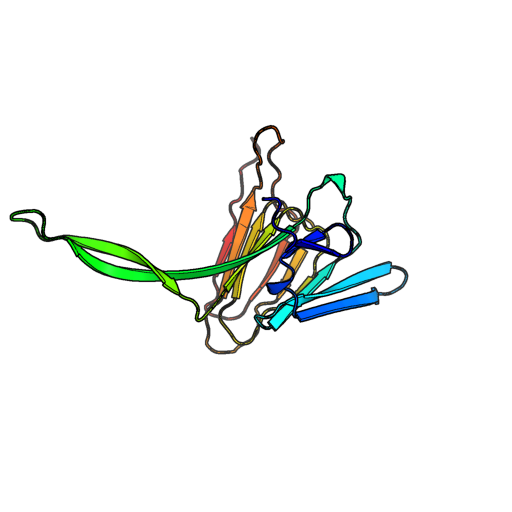4.440 0.306 4.379 1.00 96.62 111 LEU A CA 1
ATOM 871 C C . LEU A 1 111 ? 5.260 0.773 5.580 1.00 96.62 111 LEU A C 1
ATOM 873 O O . LEU A 1 111 ? 6.218 0.120 6.004 1.00 96.62 111 LEU A O 1
ATOM 877 N N . LYS A 1 112 ? 4.867 1.908 6.159 1.00 94.31 112 LYS A N 1
ATOM 878 C CA . LYS A 1 112 ? 5.570 2.562 7.267 1.00 94.31 112 LYS A CA 1
ATOM 879 C C . LYS A 1 112 ? 4.712 2.568 8.523 1.00 94.31 112 LYS A C 1
ATOM 881 O O . LYS A 1 112 ? 3.717 3.287 8.610 1.00 94.31 112 LYS A O 1
ATOM 886 N N . GLY A 1 113 ? 5.121 1.785 9.516 1.00 93.19 113 GLY A N 1
ATOM 887 C CA . GLY A 1 113 ? 4.391 1.660 10.775 1.00 93.19 113 GLY A CA 1
ATOM 888 C C . GLY A 1 113 ? 3.001 1.029 10.630 1.00 93.19 113 GLY A C 1
ATOM 889 O O . GLY A 1 113 ? 2.138 1.323 11.448 1.00 93.19 113 GLY A O 1
ATOM 890 N N . CYS A 1 114 ? 2.759 0.211 9.606 1.00 94.88 114 CYS A N 1
ATOM 891 C CA . CYS A 1 114 ? 1.475 -0.471 9.399 1.00 94.88 114 CYS A CA 1
ATOM 892 C C . CYS A 1 114 ? 1.411 -1.752 10.237 1.00 94.88 114 CYS A C 1
ATOM 894 O O . CYS A 1 114 ? 2.415 -2.459 10.356 1.00 94.88 114 CYS A O 1
ATOM 896 N N . LYS A 1 115 ? 0.256 -2.060 10.828 1.00 94.94 115 LYS A N 1
ATOM 897 C CA . LYS A 1 115 ? 0.063 -3.293 11.601 1.00 94.94 115 LYS A CA 1
ATOM 898 C C . LYS A 1 115 ? -0.957 -4.208 10.954 1.00 94.94 115 LYS A C 1
ATOM 900 O O . LYS A 1 115 ? -1.922 -3.718 10.374 1.00 94.94 115 LYS A O 1
ATOM 905 N N . ASP A 1 116 ? -0.737 -5.515 11.067 1.00 96.50 116 ASP A N 1
ATOM 906 C CA . ASP A 1 116 ? -1.697 -6.556 10.674 1.00 96.50 116 ASP A CA 1
ATOM 907 C C . ASP A 1 116 ? -2.256 -6.331 9.255 1.00 96.50 116 ASP A C 1
ATOM 909 O O . ASP A 1 116 ? -3.462 -6.345 9.026 1.00 96.50 116 ASP A O 1
ATOM 913 N N . THR A 1 117 ? -1.364 -6.000 8.318 1.00 96.69 117 THR A N 1
ATOM 914 C CA . THR A 1 117 ? -1.709 -5.572 6.955 1.00 96.69 117 THR A CA 1
ATOM 915 C C . THR A 1 117 ? -1.376 -6.673 5.961 1.00 96.69 117 THR A C 1
ATOM 917 O O . THR A 1 117 ? -0.249 -7.159 5.959 1.00 96.69 117 THR A O 1
ATOM 920 N N . ASN A 1 118 ? -2.318 -7.028 5.091 1.00 97.94 118 ASN A N 1
ATOM 921 C CA . ASN A 1 118 ? -2.069 -7.948 3.987 1.00 97.94 118 ASN A CA 1
ATOM 922 C C . ASN A 1 118 ? -1.886 -7.176 2.677 1.00 97.94 118 ASN A C 1
ATOM 924 O O . ASN A 1 118 ? -2.661 -6.264 2.387 1.00 97.94 118 ASN A O 1
ATOM 928 N N . VAL A 1 119 ? -0.879 -7.551 1.896 1.00 98.06 119 VAL A N 1
ATOM 929 C CA . VAL A 1 119 ? -0.576 -6.980 0.582 1.00 98.06 119 VAL A CA 1
ATOM 930 C C . VAL A 1 119 ? -0.565 -8.107 -0.440 1.00 98.06 119 VAL A C 1
ATOM 932 O O . VAL A 1 119 ? 0.258 -9.009 -0.336 1.00 98.06 119 VAL A O 1
ATOM 935 N N . ASP A 1 120 ? -1.445 -8.045 -1.428 1.00 97.75 120 ASP A N 1
ATOM 936 C CA . ASP A 1 120 ? -1.502 -8.999 -2.531 1.00 97.75 120 ASP A CA 1
ATOM 937 C C . ASP A 1 120 ? -1.058 -8.330 -3.832 1.00 97.75 120 ASP A C 1
ATOM 939 O O . ASP A 1 120 ? -1.786 -7.528 -4.413 1.00 97.75 120 ASP A O 1
ATOM 943 N N . ILE A 1 121 ? 0.152 -8.674 -4.261 1.00 96.12 121 ILE A N 1
ATOM 944 C CA . ILE A 1 121 ? 0.763 -8.315 -5.547 1.00 96.12 121 ILE A CA 1
ATOM 945 C C . ILE A 1 121 ? 1.088 -9.599 -6.327 1.00 96.12 121 ILE A C 1
ATOM 947 O O . ILE A 1 121 ? 2.096 -9.708 -7.010 1.00 96.12 121 ILE A O 1
ATOM 951 N N . SER A 1 122 ? 0.295 -10.659 -6.145 1.00 94.31 122 SER A N 1
ATOM 952 C CA . SER A 1 122 ? 0.568 -11.977 -6.738 1.00 94.31 122 SER A CA 1
ATOM 953 C C . SER A 1 122 ? 0.087 -12.126 -8.186 1.00 94.31 122 SER A C 1
ATOM 955 O O . SER A 1 122 ? 0.158 -13.218 -8.764 1.00 94.31 122 SER A O 1
ATOM 957 N N . GLN A 1 123 ? -0.381 -11.025 -8.774 1.00 86.50 123 GLN A N 1
ATOM 958 C CA . GLN A 1 123 ? -0.843 -10.920 -10.150 1.00 86.50 123 GLN A CA 1
ATOM 959 C C . GLN A 1 123 ? 0.312 -11.376 -11.063 1.00 86.50 123 GLN A C 1
ATOM 961 O O . GLN A 1 123 ? 1.378 -10.775 -11.095 1.00 86.50 123 GLN A O 1
ATOM 966 N N . ASN A 1 124 ? 0.165 -12.488 -11.787 1.00 79.75 124 ASN A N 1
ATOM 967 C CA . ASN A 1 124 ? 1.218 -12.963 -12.692 1.00 79.75 124 ASN A CA 1
ATOM 968 C C . ASN A 1 124 ? 1.138 -12.218 -14.036 1.00 79.75 124 ASN A C 1
ATOM 970 O O . ASN A 1 124 ? 0.755 -12.801 -15.053 1.00 79.75 124 ASN A O 1
ATOM 974 N N . ASP A 1 125 ? 1.451 -10.926 -14.018 1.00 84.88 125 ASP A N 1
ATOM 975 C CA . ASP A 1 125 ? 1.264 -9.976 -15.123 1.00 84.88 125 ASP A CA 1
ATOM 976 C C . ASP A 1 125 ? 2.539 -9.727 -15.961 1.00 84.88 125 ASP A C 1
ATOM 978 O O . ASP A 1 125 ? 2.503 -9.092 -17.018 1.00 84.88 125 ASP A O 1
ATOM 982 N N . GLY A 1 126 ? 3.679 -10.275 -15.530 1.00 85.12 126 GLY A N 1
ATOM 983 C CA . GLY A 1 126 ? 4.978 -10.094 -16.183 1.00 85.12 126 GLY A CA 1
ATOM 984 C C . GLY A 1 126 ? 5.673 -8.769 -15.847 1.00 85.12 126 GLY A C 1
ATOM 985 O O . GLY A 1 126 ? 6.777 -8.514 -16.348 1.00 85.12 126 GLY A O 1
ATOM 986 N N . VAL A 1 127 ? 5.068 -7.952 -14.989 1.00 89.75 127 VAL A N 1
ATOM 987 C CA . VAL A 1 127 ? 5.668 -6.790 -14.340 1.00 89.75 127 VAL A CA 1
ATOM 988 C C . VAL A 1 127 ? 6.314 -7.256 -13.026 1.00 89.75 127 VAL A C 1
ATOM 990 O O . VAL A 1 127 ? 6.194 -8.407 -12.624 1.00 89.75 127 VAL A O 1
ATOM 993 N N . LYS A 1 128 ? 7.192 -6.433 -12.445 1.00 91.38 128 LYS A N 1
ATOM 994 C CA . LYS A 1 128 ? 7.886 -6.774 -11.197 1.00 91.38 128 LYS A CA 1
ATOM 995 C C . LYS A 1 128 ? 7.550 -5.759 -10.137 1.00 91.38 128 LYS A C 1
ATOM 997 O O . LYS A 1 128 ? 7.979 -4.600 -10.244 1.00 91.38 128 LYS A O 1
ATOM 1002 N N . ASP A 1 129 ? 6.956 -6.250 -9.071 1.00 94.31 129 ASP A N 1
ATOM 1003 C CA . ASP A 1 129 ? 6.479 -5.414 -7.992 1.00 94.31 129 ASP A CA 1
ATOM 1004 C C . ASP A 1 129 ? 7.488 -5.316 -6.861 1.00 94.31 129 ASP A C 1
ATOM 1006 O O . ASP A 1 129 ? 8.419 -6.124 -6.703 1.00 94.31 129 ASP A O 1
ATOM 1010 N N . ASN A 1 130 ? 7.355 -4.235 -6.100 1.00 94.81 130 ASN A N 1
ATOM 1011 C CA . ASN A 1 130 ? 8.240 -3.915 -4.999 1.00 94.81 130 ASN A CA 1
ATOM 1012 C C . ASN A 1 130 ? 7.413 -3.522 -3.783 1.00 94.81 130 ASN A C 1
ATOM 1014 O O . ASN A 1 130 ? 6.640 -2.573 -3.817 1.00 94.81 130 ASN A O 1
ATOM 1018 N N . VAL A 1 131 ? 7.650 -4.217 -2.675 1.00 96.44 131 VAL A N 1
ATOM 1019 C CA . VAL A 1 131 ? 7.064 -3.878 -1.380 1.00 96.44 131 VAL A CA 1
ATOM 1020 C C . VAL A 1 131 ? 8.187 -3.634 -0.386 1.00 96.44 131 VAL A C 1
ATOM 1022 O O . VAL A 1 131 ? 9.019 -4.507 -0.130 1.00 96.44 131 VAL A O 1
ATOM 1025 N N . GLU A 1 132 ? 8.225 -2.434 0.182 1.00 95.62 132 GLU A N 1
ATOM 1026 C CA . GLU A 1 132 ? 9.136 -2.062 1.258 1.00 95.62 132 GLU A CA 1
ATOM 1027 C C . GLU A 1 132 ? 8.370 -1.945 2.577 1.00 95.62 132 GLU A C 1
ATOM 1029 O O . GLU A 1 132 ? 7.486 -1.103 2.735 1.00 95.62 132 GLU A O 1
ATOM 1034 N N . ILE A 1 133 ? 8.748 -2.767 3.551 1.00 95.38 133 ILE A N 1
ATOM 1035 C CA . ILE A 1 133 ? 8.162 -2.796 4.889 1.00 95.38 133 ILE A CA 1
ATOM 1036 C C . ILE A 1 133 ? 9.175 -2.186 5.853 1.00 95.38 133 ILE A C 1
ATOM 1038 O O . ILE A 1 133 ? 10.264 -2.725 6.068 1.00 95.38 133 ILE A O 1
ATOM 1042 N N . GLY A 1 134 ? 8.826 -1.038 6.430 1.00 90.62 134 GLY A N 1
ATOM 1043 C CA . GLY A 1 134 ? 9.755 -0.235 7.213 1.00 90.62 134 GLY A CA 1
ATOM 1044 C C . GLY A 1 134 ? 9.123 0.481 8.400 1.00 90.62 134 GLY A C 1
ATOM 1045 O O . GLY A 1 134 ? 8.034 0.162 8.878 1.00 90.62 134 GLY A O 1
ATOM 1046 N N . LYS A 1 135 ? 9.853 1.470 8.911 1.00 87.00 135 LYS A N 1
ATOM 1047 C CA . LYS A 1 135 ? 9.460 2.247 10.088 1.00 87.00 135 LYS A CA 1
ATOM 1048 C C . LYS A 1 135 ? 8.900 3.602 9.693 1.00 87.00 135 LYS A C 1
ATOM 1050 O O . LYS A 1 135 ? 9.239 4.162 8.652 1.00 87.00 135 LYS A O 1
ATOM 1055 N N . TYR A 1 136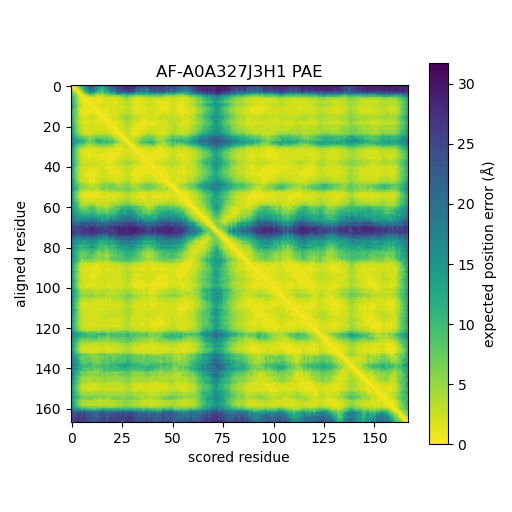 ? 8.104 4.153 10.589 1.00 85.38 136 TYR A N 1
ATOM 1056 C CA . TYR A 1 136 ? 7.609 5.513 10.552 1.00 85.38 136 TYR A CA 1
ATOM 1057 C C . TYR A 1 136 ? 8.178 6.296 11.737 1.00 85.38 136 TYR A C 1
ATOM 1059 O O . TYR A 1 136 ? 8.145 5.821 12.871 1.00 85.38 136 TYR A O 1
ATOM 1067 N N . LYS A 1 137 ? 8.691 7.500 11.483 1.00 83.38 137 LYS A N 1
ATOM 1068 C CA . LYS A 1 137 ? 9.067 8.455 12.527 1.00 83.38 137 LYS A CA 1
ATOM 1069 C C . LYS A 1 137 ? 8.866 9.873 12.010 1.00 83.38 137 LYS A C 1
ATOM 1071 O O . LYS A 1 137 ? 9.608 10.317 11.134 1.00 83.38 137 LYS A O 1
ATOM 1076 N N . ALA A 1 138 ? 7.889 10.579 12.563 1.00 80.62 138 ALA A N 1
ATOM 1077 C CA . ALA A 1 138 ? 7.753 12.018 12.381 1.00 80.62 138 ALA A CA 1
ATOM 1078 C C . ALA A 1 138 ? 8.533 12.774 13.469 1.00 80.62 138 ALA A C 1
ATOM 1080 O O . ALA A 1 138 ? 8.922 12.218 14.501 1.00 80.62 138 ALA A O 1
ATOM 1081 N N . LYS A 1 139 ? 8.810 14.060 13.232 1.00 78.94 139 LYS A N 1
ATOM 1082 C CA . LYS A 1 139 ? 9.527 14.902 14.197 1.00 78.94 139 LYS A CA 1
ATOM 1083 C C . LYS A 1 139 ? 8.699 15.028 15.481 1.00 78.94 139 LYS A C 1
ATOM 1085 O O . LYS A 1 139 ? 7.609 15.579 15.445 1.00 78.94 139 LYS A O 1
ATOM 1090 N N . GLY A 1 140 ? 9.254 14.572 16.604 1.00 78.06 140 GLY A N 1
ATOM 1091 C CA . GLY A 1 140 ? 8.580 14.613 17.907 1.00 78.06 140 GLY A CA 1
ATOM 1092 C C . GLY A 1 140 ? 7.663 13.419 18.196 1.00 78.06 140 GLY A C 1
ATOM 1093 O O . GLY A 1 140 ? 7.035 13.410 19.247 1.00 78.06 140 GLY A O 1
ATOM 1094 N N . GLU A 1 141 ? 7.614 12.416 17.313 1.00 80.56 141 GLU A N 1
ATOM 1095 C CA . GLU A 1 141 ? 6.886 11.161 17.538 1.00 80.56 141 GLU A CA 1
ATOM 1096 C C . GLU A 1 141 ? 7.836 10.002 17.872 1.00 80.56 141 GLU A C 1
ATOM 1098 O O . GLU A 1 141 ? 9.017 9.989 17.492 1.00 80.56 141 GLU A O 1
ATOM 1103 N N . GLU A 1 142 ? 7.301 9.002 18.572 1.00 83.19 142 GLU A N 1
ATOM 1104 C CA . GLU A 1 142 ? 7.975 7.722 18.763 1.00 83.19 142 GLU A CA 1
ATOM 1105 C C . GLU A 1 142 ? 8.083 6.961 17.437 1.00 83.19 142 GLU A C 1
ATOM 1107 O O . GLU A 1 142 ? 7.214 7.036 16.564 1.00 83.19 142 GLU A O 1
ATOM 1112 N N . THR A 1 143 ? 9.177 6.218 17.275 1.00 86.44 143 THR A N 1
ATOM 1113 C CA . THR A 1 143 ? 9.360 5.364 16.101 1.00 86.44 143 THR A CA 1
ATOM 1114 C C . THR A 1 143 ? 8.328 4.240 16.126 1.00 86.44 143 THR A C 1
ATOM 1116 O O . THR A 1 143 ? 8.265 3.475 17.085 1.00 86.44 143 THR A O 1
ATOM 1119 N N . ARG A 1 144 ? 7.575 4.084 15.037 1.00 87.50 144 ARG A N 1
ATOM 1120 C C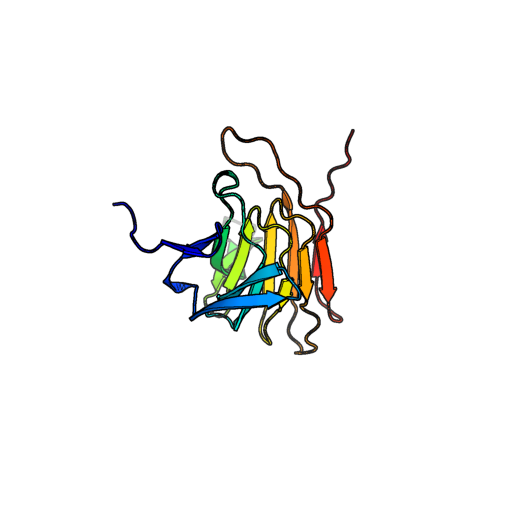A . ARG A 1 144 ? 6.615 2.996 14.849 1.00 87.50 144 ARG A CA 1
ATOM 1121 C C . ARG A 1 144 ? 7.104 2.031 13.775 1.00 87.50 144 ARG A C 1
ATOM 1123 O O . ARG A 1 144 ? 7.373 2.440 12.649 1.00 87.50 144 ARG A O 1
ATOM 1130 N N . THR A 1 145 ? 7.180 0.750 14.105 1.00 88.38 145 THR A N 1
ATOM 1131 C CA . THR A 1 145 ? 7.617 -0.305 13.179 1.00 88.38 145 THR A CA 1
ATOM 1132 C C . THR A 1 145 ? 6.411 -1.021 12.590 1.00 88.38 145 THR A C 1
ATOM 1134 O O . THR A 1 145 ? 5.435 -1.260 13.302 1.00 88.38 145 THR A O 1
ATOM 1137 N N . SER A 1 146 ? 6.466 -1.339 11.294 1.00 91.44 146 SER A N 1
ATOM 1138 C CA . SER A 1 146 ? 5.461 -2.203 10.681 1.00 91.44 1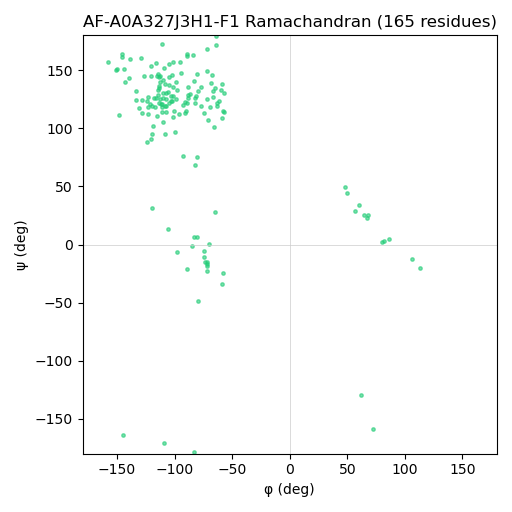46 SER A CA 1
ATOM 1139 C C . SER A 1 146 ? 5.561 -3.623 11.253 1.00 91.44 146 SER A C 1
ATOM 1141 O O . SER A 1 146 ? 6.660 -4.164 11.355 1.00 91.44 146 SER A O 1
ATOM 1143 N N . SER A 1 147 ? 4.440 -4.223 11.650 1.00 90.81 147 SER A N 1
ATOM 1144 C CA . SER A 1 147 ? 4.409 -5.533 12.321 1.00 90.81 147 SER A CA 1
ATOM 1145 C C . SER A 1 147 ? 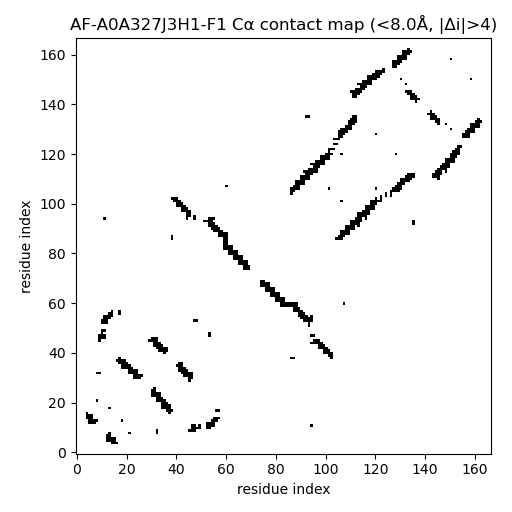3.202 -6.352 11.885 1.00 90.81 147 SER A C 1
ATOM 1147 O O . SER A 1 147 ? 2.114 -5.800 11.779 1.00 90.81 147 SER A O 1
ATOM 1149 N N . GLY A 1 148 ? 3.364 -7.660 11.672 1.00 92.06 148 GLY A N 1
ATOM 1150 C CA . GLY A 1 148 ? 2.260 -8.498 11.183 1.00 92.06 148 GLY A CA 1
ATOM 1151 C C . GLY A 1 148 ? 1.859 -8.172 9.740 1.00 92.06 148 GLY A C 1
ATOM 1152 O O . GLY A 1 148 ? 0.710 -8.367 9.366 1.00 92.06 148 GLY A O 1
ATOM 1153 N N . VAL A 1 149 ? 2.785 -7.625 8.945 1.00 95.44 149 VAL A N 1
ATOM 1154 C CA . VAL A 1 149 ? 2.567 -7.407 7.513 1.00 95.44 149 VAL A CA 1
AT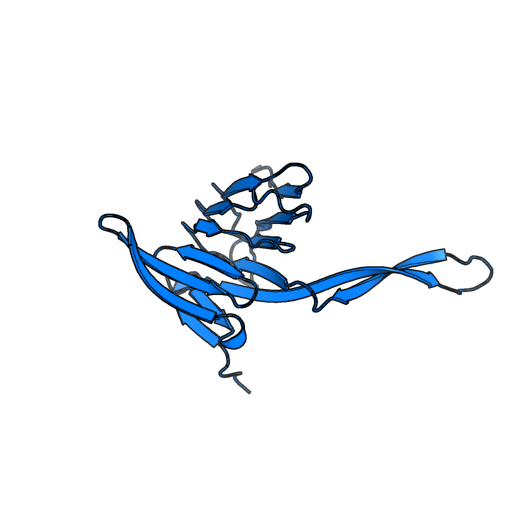OM 1155 C C . VAL A 1 149 ? 2.832 -8.712 6.769 1.00 95.44 149 VAL A C 1
ATOM 1157 O O . VAL A 1 149 ? 3.898 -9.300 6.939 1.00 95.44 149 VAL A O 1
ATOM 1160 N N . THR A 1 150 ? 1.888 -9.143 5.940 1.00 96.56 150 THR A N 1
ATOM 1161 C CA . THR A 1 150 ? 2.044 -10.279 5.026 1.00 96.56 150 THR A CA 1
ATOM 1162 C C . THR A 1 150 ? 2.026 -9.787 3.588 1.00 96.56 150 THR A C 1
ATOM 1164 O O . THR A 1 150 ? 1.331 -8.823 3.272 1.00 96.56 150 THR A O 1
ATOM 1167 N N . VAL A 1 151 ? 2.812 -10.433 2.724 1.00 96.94 151 VAL A N 1
ATOM 1168 C CA . VAL A 1 151 ? 2.859 -10.107 1.296 1.00 96.94 151 VAL A CA 1
ATOM 1169 C C . VAL A 1 151 ? 2.723 -11.380 0.473 1.00 96.94 151 VAL A C 1
ATOM 1171 O O . VAL A 1 151 ? 3.583 -12.262 0.547 1.00 96.94 151 VAL A O 1
ATOM 1174 N N . GLU A 1 152 ? 1.662 -11.455 -0.318 1.00 96.50 152 GLU A N 1
ATOM 1175 C CA . GLU A 1 152 ? 1.480 -12.440 -1.379 1.00 96.50 152 GLU A CA 1
ATOM 1176 C C . GLU A 1 152 ? 2.090 -11.876 -2.658 1.00 96.50 152 GLU A C 1
ATOM 1178 O O . GLU A 1 152 ? 1.840 -10.728 -3.016 1.00 96.50 152 GLU A O 1
ATOM 1183 N N . LYS A 1 153 ? 2.958 -12.653 -3.310 1.00 94.31 153 LYS A N 1
ATOM 1184 C CA . LYS A 1 153 ? 3.774 -12.169 -4.425 1.00 94.31 153 LYS A CA 1
ATOM 1185 C C . LYS A 1 153 ? 3.965 -13.238 -5.490 1.00 94.31 153 LYS A C 1
ATOM 1187 O O . LYS A 1 153 ? 4.052 -14.428 -5.165 1.00 94.31 153 LYS A O 1
ATOM 1192 N N . ALA A 1 154 ? 4.130 -12.816 -6.733 1.00 93.19 154 ALA A N 1
ATOM 1193 C CA . ALA A 1 154 ? 4.501 -13.673 -7.839 1.00 93.19 154 ALA A CA 1
ATOM 1194 C C . ALA A 1 154 ? 6.027 -13.904 -7.900 1.00 93.19 154 ALA A C 1
ATOM 1196 O O . ALA A 1 154 ? 6.843 -13.498 -7.049 1.00 93.19 154 ALA A O 1
ATOM 1197 N N . THR A 1 155 ? 6.440 -14.667 -8.913 1.00 89.88 155 THR A N 1
ATOM 1198 C CA . THR A 1 155 ? 7.856 -14.948 -9.162 1.00 89.88 155 THR A CA 1
ATOM 1199 C C . THR A 1 155 ? 8.517 -13.739 -9.816 1.00 89.88 155 THR A C 1
ATOM 1201 O O . THR A 1 155 ? 8.187 -13.381 -10.937 1.00 89.88 155 THR A O 1
ATOM 1204 N N . GLY A 1 156 ? 9.526 -13.166 -9.157 1.00 88.44 156 GLY A N 1
ATOM 1205 C CA . GLY A 1 156 ? 10.258 -11.995 -9.658 1.00 88.44 156 GLY A CA 1
ATOM 1206 C C . GLY A 1 156 ? 10.048 -10.740 -8.816 1.00 88.44 156 GLY A C 1
ATOM 1207 O O . GLY A 1 156 ? 10.931 -9.875 -8.817 1.00 88.44 156 GLY A O 1
ATOM 1208 N N . ASP A 1 157 ? 8.971 -10.709 -8.032 1.00 93.56 157 ASP A N 1
ATOM 1209 C CA . ASP A 1 157 ? 8.666 -9.609 -7.123 1.00 93.56 157 ASP A CA 1
ATOM 1210 C C . ASP A 1 157 ? 9.592 -9.576 -5.926 1.00 93.56 157 ASP A C 1
ATOM 1212 O O . ASP A 1 157 ? 10.069 -10.608 -5.412 1.00 93.56 157 ASP A O 1
ATOM 1216 N N . LYS A 1 158 ? 9.813 -8.351 -5.461 1.00 93.88 158 LYS A N 1
ATOM 1217 C CA . LYS A 1 158 ? 10.752 -8.038 -4.397 1.00 93.88 158 LYS A CA 1
ATOM 1218 C C . LYS A 1 158 ? 10.010 -7.535 -3.178 1.00 93.88 158 LYS A C 1
ATOM 1220 O O . LYS A 1 158 ? 9.382 -6.484 -3.199 1.00 93.88 158 LYS A O 1
ATOM 1225 N N . VAL A 1 159 ? 10.213 -8.234 -2.071 1.00 94.00 159 VAL A N 1
ATOM 1226 C CA . VAL A 1 159 ? 9.789 -7.777 -0.751 1.00 94.00 159 VAL A CA 1
ATOM 1227 C C . VAL A 1 159 ? 11.040 -7.484 0.058 1.00 94.00 159 VAL A C 1
ATOM 1229 O O . VAL A 1 159 ? 11.944 -8.318 0.151 1.00 94.00 159 VAL A O 1
ATOM 1232 N N . LYS A 1 160 ? 11.127 -6.268 0.593 1.00 93.31 160 LYS A N 1
ATOM 1233 C CA . LYS A 1 160 ? 12.213 -5.829 1.465 1.00 93.31 160 LYS A CA 1
ATOM 1234 C C . LYS A 1 160 ? 11.642 -5.489 2.825 1.00 93.31 160 LYS A C 1
ATOM 1236 O O . LYS A 1 160 ? 10.877 -4.540 2.960 1.00 93.31 160 LYS A O 1
ATOM 1241 N N . GLU A 1 161 ? 12.085 -6.217 3.836 1.00 85.44 161 GLU A N 1
ATOM 1242 C CA . GLU A 1 161 ? 11.778 -5.906 5.225 1.00 85.44 161 GLU A CA 1
ATOM 1243 C C . GLU A 1 161 ? 12.980 -5.251 5.893 1.00 85.44 161 GLU A C 1
ATOM 1245 O O . GLU A 1 161 ? 14.091 -5.785 5.882 1.00 85.44 161 GLU A O 1
ATOM 1250 N N . HIS A 1 162 ? 12.758 -4.103 6.524 1.00 73.06 162 HIS A N 1
ATOM 1251 C CA . HIS A 1 162 ? 13.731 -3.501 7.422 1.00 73.06 162 HIS A CA 1
ATOM 1252 C C . HIS A 1 162 ? 13.438 -3.961 8.855 1.00 73.06 162 HIS A C 1
ATOM 1254 O O . HIS A 1 162 ? 12.876 -3.218 9.661 1.00 73.06 162 HIS A O 1
ATOM 1260 N N . GLN A 1 163 ? 13.796 -5.208 9.179 1.00 53.62 163 GLN A N 1
ATOM 1261 C CA . GLN A 1 163 ? 13.683 -5.709 10.549 1.00 53.62 163 GLN A CA 1
ATOM 1262 C C . GLN A 1 163 ? 14.706 -5.001 11.446 1.00 53.62 163 GLN A C 1
ATOM 1264 O O . GLN A 1 163 ? 15.917 -5.105 11.248 1.00 53.62 163 GLN A O 1
ATOM 1269 N N . GLU A 1 164 ? 14.233 -4.272 12.457 1.00 48.59 164 GLU A N 1
ATOM 1270 C CA . GLU A 1 164 ? 15.102 -3.839 13.548 1.00 48.59 164 GLU A CA 1
ATOM 1271 C C . GLU A 1 164 ? 15.221 -4.983 14.540 1.00 48.59 164 GLU A C 1
ATOM 1273 O O . GLU A 1 164 ? 14.221 -5.450 15.083 1.00 48.59 164 GLU A O 1
ATOM 1278 N N . LYS A 1 165 ? 16.455 -5.428 14.788 1.00 42.41 165 LYS A N 1
ATOM 1279 C CA . LYS A 1 165 ? 16.741 -6.239 15.966 1.00 42.41 165 LYS A CA 1
ATOM 1280 C C . LYS A 1 165 ? 16.352 -5.411 17.187 1.00 42.41 165 LYS A C 1
ATOM 1282 O O . LYS A 1 165 ? 17.033 -4.436 17.499 1.00 42.41 165 LYS A O 1
ATOM 1287 N N . VAL A 1 166 ? 15.269 -5.800 17.853 1.00 43.03 166 VAL A N 1
ATOM 1288 C CA . VAL A 1 166 ? 14.982 -5.356 19.217 1.00 43.03 166 VAL A CA 1
ATOM 1289 C C . VAL A 1 166 ? 16.184 -5.796 20.060 1.00 43.03 166 VAL A C 1
ATOM 1291 O O . VAL A 1 166 ? 16.489 -6.988 20.111 1.00 43.03 166 VAL A O 1
ATOM 1294 N N . LYS A 1 167 ? 16.936 -4.833 20.597 1.00 36.84 167 LYS A N 1
ATOM 1295 C CA . LYS A 1 167 ? 17.945 -5.080 21.632 1.00 36.84 167 LYS A CA 1
ATOM 1296 C C . LYS A 1 167 ? 17.295 -4.943 22.994 1.00 36.84 167 LYS A C 1
ATOM 1298 O O . LYS A 1 167 ? 16.481 -4.004 23.136 1.00 36.84 167 LYS A O 1
#

Secondary structure (DSSP, 8-state):
-----EEEETTEEEEGGGEEEEEEEEETTEEEEEEEETTS-EEEEEPPPGGG-EEEEEEEEEEEEEEEE--TT--EEEEEEEEEEEEEEEEEES--S-EEE--SS--EEEEES-BS-EEEE---SS---EEEEEEE--TTS--EE-BS-EEEE-TT-EEEE------